Protein AF-A0A950E9Y5-F1 (afdb_monomer)

Radius of gyration: 16.55 Å; Cα contacts (8 Å, |Δi|>4): 86; chains: 1; bounding box: 46×25×50 Å

Secondary structure (DSSP, 8-state):
---SHHHHHHHHHHHHHHHHHHHHHHHHHHHHHTT--TT--GGGHHHHHHHHHTHHHHHHHHHHHHH-SS--HHHHHHHHHHH--STT-TTT-TTS-HHHHHHHHHHHHHHHHHT---

Foldseek 3Di:
DPPPPVVVVVVVLVVLVVLLVVLLVLLVVLLVVLVPPPDDDPLCVVLSVLSPVCSVLSNVVSVLSVPDSHFDPVLSVLSCQCSPPDCPNLSNDPPRDSVVVVVNSVVSVVRSVVPDDD

Sequence (118 aa):
MKTRVGALERWHQHRVERNRRALVQLLRRTADRAHDTARLPHRREALHYRAAAVRTPLLELAAILEHAHDPDRASVAELRDLLSNDRDSPLYNAKIPAAELDKALQRIRAELTSSRPA

pLDDT: mean 71.51, std 10.51, range [35.66, 85.81]

Solvent-accessible surface area (backbone atoms only — not comparable to full-atom values): 6730 Å² total; per-residue (Å²): 142,83,70,68,62,67,54,53,50,52,53,48,52,52,48,51,53,51,53,44,51,54,49,32,51,50,31,49,52,50,37,52,55,26,66,66,70,86,81,61,60,77,87,44,48,69,38,34,55,50,34,41,71,44,23,64,61,35,50,52,49,24,53,53,53,71,71,45,91,72,67,54,67,65,58,54,48,53,52,47,54,46,63,37,90,53,86,78,9,60,63,67,27,82,87,53,57,71,69,59,54,49,51,51,52,51,50,48,48,52,52,58,58,67,59,52,79,132

Nearest PDB structures (foldseek):
  1i4d-assembly1_B  TM=2.841E-01  e=1.393E+00  Homo sapiens
  1i4t-assembly1_B  TM=2.951E-01  e=2.384E+00  Homo sapiens
  2d1l-assembly1_B  TM=3.967E-01  e=7.783E+00  Mus musculus

Structure (mmCIF, N/CA/C/O backbone):
data_AF-A0A950E9Y5-F1
#
_entry.id   AF-A0A950E9Y5-F1
#
loop_
_atom_site.group_PDB
_atom_site.id
_atom_site.type_symbol
_atom_site.label_atom_id
_atom_site.label_alt_id
_atom_site.label_comp_id
_atom_site.label_asym_id
_atom_site.label_entity_id
_atom_site.label_seq_id
_atom_site.pdbx_PDB_ins_code
_atom_site.Cartn_x
_atom_site.Cartn_y
_atom_site.Cartn_z
_atom_site.occupancy
_atom_site.B_iso_or_equiv
_atom_site.auth_seq_id
_atom_site.auth_comp_id
_atom_site.auth_asym_id
_atom_site.auth_atom_id
_atom_site.pdbx_PDB_model_num
ATOM 1 N N . MET A 1 1 ? -30.473 15.186 26.870 1.00 42.66 1 MET A N 1
ATOM 2 C CA . MET A 1 1 ? -29.946 15.464 25.510 1.00 42.66 1 MET A CA 1
ATOM 3 C C . MET A 1 1 ? -28.853 14.446 25.174 1.00 42.66 1 MET A C 1
ATOM 5 O O . MET A 1 1 ? -27.756 14.580 25.690 1.00 42.66 1 MET A O 1
ATOM 9 N N . LYS A 1 2 ? -29.152 13.390 24.395 1.00 49.31 2 LYS A N 1
ATOM 10 C CA . LYS A 1 2 ? -28.257 12.221 24.168 1.00 49.31 2 LYS A CA 1
ATOM 11 C C . LYS A 1 2 ? -28.060 11.852 22.679 1.00 49.31 2 LYS A C 1
ATOM 13 O O . LYS A 1 2 ? -27.571 10.778 22.365 1.00 49.31 2 LYS A O 1
ATOM 18 N N . THR A 1 3 ? -28.441 12.730 21.748 1.00 55.31 3 THR A N 1
ATOM 19 C CA . THR A 1 3 ? -28.608 12.403 20.314 1.00 55.31 3 THR A CA 1
ATOM 20 C C . THR A 1 3 ? -27.507 12.912 19.375 1.00 55.31 3 THR A C 1
ATOM 22 O O . THR A 1 3 ? -27.491 12.528 18.210 1.00 55.31 3 THR A O 1
ATOM 25 N N . ARG A 1 4 ? -26.563 13.743 19.838 1.00 52.78 4 ARG A N 1
ATOM 26 C CA . ARG A 1 4 ? -25.519 14.322 18.962 1.00 52.78 4 ARG A CA 1
ATOM 27 C C . ARG A 1 4 ? -24.288 13.426 18.770 1.00 52.78 4 ARG A C 1
ATOM 29 O O . ARG A 1 4 ? -23.657 13.501 17.722 1.00 52.78 4 ARG A O 1
ATOM 36 N N . VAL A 1 5 ? -23.994 12.543 19.725 1.00 56.34 5 VAL A N 1
ATOM 37 C CA . VAL A 1 5 ? -22.800 11.674 19.686 1.00 56.34 5 VAL A CA 1
ATOM 38 C C . VAL A 1 5 ? -22.944 10.584 18.615 1.00 56.34 5 VAL A C 1
ATOM 40 O O . VAL A 1 5 ? -22.104 10.483 17.728 1.00 56.34 5 VAL A O 1
ATOM 43 N N . GLY A 1 6 ? -24.08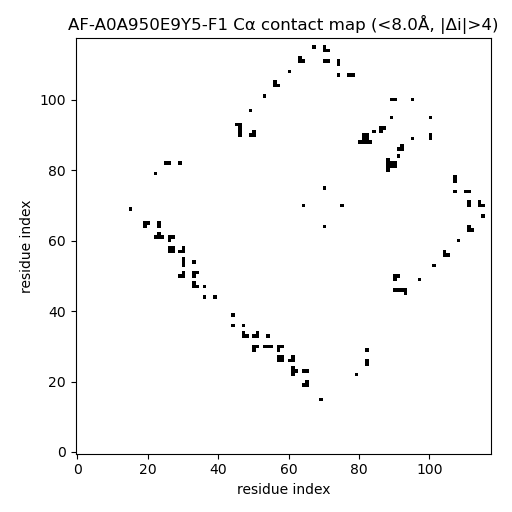1 9.880 18.570 1.00 60.41 6 GLY A N 1
ATOM 44 C CA . GLY A 1 6 ? -24.304 8.803 17.593 1.00 60.41 6 GLY A CA 1
ATOM 45 C C . GLY A 1 6 ? -24.461 9.257 16.133 1.00 60.41 6 GLY A C 1
ATOM 46 O O . GLY A 1 6 ? -24.391 8.438 15.221 1.00 60.41 6 GLY A O 1
ATOM 47 N N . ALA A 1 7 ? -24.696 10.546 15.866 1.00 65.00 7 ALA A N 1
ATOM 48 C CA . ALA A 1 7 ? -24.711 11.072 14.498 1.00 65.00 7 ALA A CA 1
ATOM 49 C C . ALA A 1 7 ? -23.288 11.333 13.978 1.00 65.00 7 ALA A C 1
ATOM 51 O O . ALA A 1 7 ? -22.978 10.969 12.845 1.00 65.00 7 ALA A O 1
ATOM 52 N N . LEU A 1 8 ? -22.417 11.905 14.817 1.00 63.53 8 LEU A N 1
ATOM 53 C CA . LEU A 1 8 ? -21.007 12.135 14.493 1.00 63.53 8 LEU A CA 1
ATOM 54 C C . LEU A 1 8 ? -20.240 10.821 14.359 1.00 63.53 8 LEU A C 1
ATOM 56 O O . LEU A 1 8 ? -19.445 10.681 13.435 1.00 63.53 8 LEU A O 1
ATOM 60 N N . GLU A 1 9 ? -20.537 9.848 15.219 1.00 63.09 9 GLU A N 1
ATOM 61 C CA . GLU A 1 9 ? -19.915 8.526 15.184 1.00 63.09 9 GLU A CA 1
ATOM 62 C C . GLU A 1 9 ? -20.276 7.781 13.895 1.00 63.09 9 GLU A C 1
ATOM 64 O O . GLU A 1 9 ? -19.394 7.339 13.168 1.00 63.09 9 GLU A O 1
ATOM 69 N N . ARG A 1 10 ? -21.559 7.770 13.503 1.00 63.88 10 ARG A N 1
ATOM 70 C CA . ARG A 1 10 ? -21.991 7.195 12.215 1.00 63.88 10 ARG A CA 1
ATOM 71 C C . ARG A 1 10 ? -21.370 7.909 11.015 1.00 63.88 10 ARG A C 1
ATOM 73 O O . ARG A 1 10 ? -20.986 7.258 10.047 1.00 63.88 10 ARG A O 1
ATOM 80 N N . TRP A 1 11 ? -21.257 9.236 11.058 1.00 69.06 11 TRP A N 1
ATOM 81 C CA . TRP A 1 11 ? -20.656 10.005 9.964 1.00 69.06 11 TRP A CA 1
ATOM 82 C C . TRP A 1 11 ? -19.147 9.760 9.842 1.00 69.06 11 TRP A C 1
ATOM 84 O O . TRP A 1 11 ? -18.609 9.671 8.736 1.00 69.06 11 TRP A O 1
ATOM 94 N N . HIS A 1 12 ? -18.468 9.612 10.980 1.00 68.75 12 HIS A N 1
ATOM 95 C CA . HIS A 1 12 ? -17.058 9.254 11.055 1.00 68.75 12 HIS A CA 1
ATOM 96 C C . HIS A 1 12 ? -16.818 7.831 10.534 1.00 68.75 12 HIS A C 1
ATOM 98 O O . HIS A 1 12 ? -16.035 7.677 9.598 1.00 68.75 12 HIS A O 1
ATOM 104 N N . GLN A 1 13 ? -17.589 6.849 11.005 1.00 67.62 13 GLN A N 1
ATOM 105 C CA . GLN A 1 13 ? -17.569 5.459 10.528 1.00 67.62 13 GLN A CA 1
ATOM 106 C C . GLN A 1 13 ? -17.805 5.372 9.010 1.00 67.62 13 GLN A C 1
ATOM 108 O O . GLN A 1 13 ? -17.045 4.732 8.285 1.00 67.62 13 GLN A O 1
ATOM 113 N N . HIS A 1 14 ? -18.788 6.107 8.478 1.00 70.00 14 HIS A N 1
ATOM 114 C CA . HIS A 1 14 ? -19.031 6.154 7.033 1.00 70.00 14 HIS A CA 1
ATOM 115 C C . HIS A 1 14 ? -17.878 6.772 6.231 1.00 70.00 14 HIS A C 1
ATOM 117 O O . HIS A 1 14 ? -17.640 6.357 5.093 1.00 70.00 14 HIS A O 1
ATOM 123 N N . ARG A 1 15 ? -17.172 7.777 6.770 1.00 72.31 15 ARG A N 1
ATOM 124 C CA . ARG A 1 15 ? -15.985 8.343 6.106 1.00 72.31 15 ARG A CA 1
ATOM 125 C C . ARG A 1 15 ? -14.792 7.396 6.160 1.00 72.31 15 ARG A C 1
ATOM 127 O O . ARG A 1 15 ? -14.106 7.276 5.147 1.00 72.31 15 ARG A O 1
ATOM 134 N N . VAL A 1 16 ? -14.567 6.723 7.286 1.00 71.44 16 VAL A N 1
ATOM 135 C CA . VAL A 1 16 ? -13.512 5.707 7.427 1.00 71.44 16 VAL A CA 1
ATOM 136 C C . VAL A 1 16 ? -13.737 4.583 6.420 1.00 71.44 16 VAL A C 1
ATOM 138 O O . VAL A 1 16 ? -12.849 4.301 5.622 1.00 71.44 16 VAL A O 1
ATOM 141 N N . GLU A 1 17 ? -14.957 4.052 6.340 1.00 76.94 17 GLU A N 1
ATOM 142 C CA . GLU A 1 17 ? -15.308 2.981 5.405 1.00 76.94 17 GLU A CA 1
ATOM 143 C C . GLU A 1 17 ? -15.120 3.390 3.934 1.00 76.94 17 GLU A C 1
ATOM 145 O O . GLU A 1 17 ? -14.591 2.625 3.124 1.00 76.94 17 GLU A O 1
ATOM 150 N N . ARG A 1 18 ? -15.509 4.619 3.566 1.00 76.31 18 ARG A N 1
ATOM 151 C CA . ARG A 1 18 ? -15.302 5.135 2.202 1.00 76.31 18 ARG A CA 1
ATOM 152 C C . ARG A 1 18 ? -13.822 5.298 1.860 1.00 76.31 18 ARG A C 1
ATOM 154 O O . ARG A 1 18 ? -13.413 4.885 0.776 1.00 76.31 18 ARG A O 1
ATOM 161 N N . ASN A 1 19 ? -13.030 5.867 2.767 1.00 75.19 19 ASN A N 1
ATOM 162 C CA . ASN A 1 19 ? -11.591 6.045 2.563 1.00 75.19 19 ASN A CA 1
ATOM 163 C C . ASN A 1 19 ? -10.869 4.696 2.465 1.00 75.19 19 ASN A C 1
ATOM 165 O O . ASN A 1 19 ? -10.037 4.507 1.580 1.00 75.19 19 ASN A O 1
ATOM 169 N N . ARG A 1 20 ? -11.249 3.740 3.317 1.00 79.88 20 ARG A N 1
ATOM 170 C CA . ARG A 1 20 ? -10.739 2.368 3.320 1.00 79.88 20 ARG A CA 1
ATOM 171 C C . ARG A 1 20 ? -10.997 1.677 1.984 1.00 79.88 20 ARG A C 1
ATOM 173 O O . ARG A 1 20 ? -10.057 1.208 1.350 1.00 79.88 20 ARG A O 1
ATOM 180 N N . ARG A 1 21 ? -12.240 1.696 1.487 1.00 81.25 21 ARG A N 1
ATOM 181 C CA . ARG A 1 21 ? -12.583 1.121 0.171 1.00 81.25 21 ARG A CA 1
ATOM 182 C C . ARG A 1 21 ? -11.833 1.790 -0.976 1.00 81.25 21 ARG A C 1
ATOM 184 O O . ARG A 1 21 ? -11.372 1.094 -1.877 1.00 81.25 21 ARG A O 1
ATOM 191 N N . ALA A 1 22 ? -11.705 3.117 -0.952 1.00 82.06 22 ALA A N 1
ATOM 192 C CA . ALA A 1 22 ? -10.967 3.848 -1.978 1.00 82.06 22 ALA A CA 1
ATOM 193 C C . ALA A 1 22 ? -9.487 3.432 -2.015 1.00 82.06 22 ALA A C 1
ATOM 195 O O . ALA A 1 22 ? -8.942 3.226 -3.097 1.00 82.06 22 ALA A O 1
ATOM 196 N N . LEU A 1 23 ? -8.860 3.237 -0.851 1.00 80.69 23 LEU A N 1
ATOM 197 C CA . LEU A 1 23 ? -7.475 2.772 -0.754 1.00 80.69 23 LEU A CA 1
ATOM 198 C C . LEU A 1 23 ? -7.301 1.315 -1.167 1.00 80.69 23 LEU A C 1
ATOM 200 O O . LEU A 1 23 ? -6.386 1.020 -1.927 1.00 80.69 23 LEU A O 1
ATOM 204 N N . VAL A 1 24 ? -8.199 0.418 -0.752 1.00 84.75 24 VAL A N 1
ATOM 205 C CA . VAL A 1 24 ? -8.195 -0.982 -1.212 1.00 84.75 24 VAL A CA 1
ATOM 206 C C . VAL A 1 24 ? -8.299 -1.043 -2.738 1.00 84.75 24 VAL A C 1
ATOM 208 O O . VAL A 1 24 ? -7.545 -1.766 -3.389 1.00 84.75 24 VAL A O 1
ATOM 211 N N . GLN A 1 25 ? -9.189 -0.246 -3.337 1.00 84.50 25 GLN A N 1
ATOM 212 C CA . GLN A 1 25 ? -9.300 -0.159 -4.793 1.00 84.50 25 GLN A CA 1
ATOM 213 C C . GLN A 1 25 ? -8.051 0.442 -5.442 1.00 84.50 25 GLN A C 1
ATOM 215 O O . GLN A 1 25 ? -7.649 -0.023 -6.506 1.00 84.50 25 GLN A O 1
ATOM 220 N N . LEU A 1 26 ? -7.433 1.454 -4.828 1.00 82.44 26 LEU A N 1
ATOM 221 C CA . LEU A 1 26 ? -6.201 2.056 -5.334 1.00 82.44 26 LEU A CA 1
ATOM 222 C C . LEU A 1 26 ? -5.043 1.052 -5.310 1.00 82.44 26 LEU A C 1
ATOM 224 O O . LEU A 1 26 ? -4.365 0.906 -6.320 1.00 82.44 26 LEU A O 1
ATOM 228 N N . LEU A 1 27 ? -4.871 0.310 -4.214 1.00 83.06 27 LEU A N 1
ATOM 229 C CA . LEU A 1 27 ? -3.876 -0.757 -4.079 1.00 83.06 27 LEU A CA 1
ATOM 230 C C . LEU A 1 27 ? -4.051 -1.833 -5.149 1.00 83.06 27 LEU A C 1
ATOM 232 O O . LEU A 1 27 ? -3.095 -2.155 -5.852 1.00 83.06 27 LEU A O 1
ATOM 236 N N . ARG A 1 28 ? -5.280 -2.342 -5.313 1.00 83.88 28 ARG A N 1
ATOM 237 C CA . ARG A 1 28 ? -5.611 -3.340 -6.341 1.00 83.88 28 ARG A CA 1
ATOM 238 C C . ARG A 1 28 ? -5.316 -2.804 -7.744 1.00 83.88 28 ARG A C 1
ATOM 240 O O . ARG A 1 28 ? -4.601 -3.448 -8.498 1.00 83.88 28 ARG A O 1
ATOM 247 N N . ARG A 1 29 ? -5.743 -1.575 -8.060 1.00 81.31 29 ARG A N 1
ATOM 248 C CA . ARG A 1 29 ? -5.453 -0.932 -9.357 1.00 81.31 29 ARG A CA 1
ATOM 249 C C . ARG A 1 29 ? -3.959 -0.734 -9.606 1.00 81.31 29 ARG A C 1
ATOM 251 O O . ARG A 1 29 ? -3.519 -0.888 -10.742 1.00 81.31 29 ARG A O 1
ATOM 258 N N . THR A 1 30 ? -3.184 -0.368 -8.588 1.00 77.25 30 THR A N 1
ATOM 259 C CA . THR A 1 30 ? -1.726 -0.217 -8.706 1.00 77.25 30 THR A CA 1
ATOM 260 C C . THR A 1 30 ? -1.059 -1.574 -8.927 1.00 77.25 30 THR A C 1
ATOM 262 O O . THR A 1 30 ? -0.207 -1.690 -9.805 1.00 77.25 30 THR A O 1
ATOM 265 N N . ALA A 1 31 ? -1.497 -2.611 -8.210 1.00 80.00 31 ALA A N 1
ATOM 266 C CA . ALA A 1 31 ? -1.040 -3.986 -8.396 1.00 80.00 31 ALA A CA 1
ATOM 267 C C . ALA A 1 31 ? -1.402 -4.560 -9.782 1.00 80.00 31 ALA A C 1
ATOM 269 O O . ALA A 1 31 ? -0.609 -5.304 -10.356 1.00 80.00 31 ALA A O 1
ATOM 270 N N . ASP A 1 32 ? -2.562 -4.202 -10.337 1.00 78.88 32 ASP A N 1
ATOM 271 C CA . ASP A 1 32 ? -2.985 -4.624 -11.678 1.00 78.88 32 ASP A CA 1
ATOM 272 C C . ASP A 1 32 ? -2.214 -3.878 -12.778 1.00 78.88 32 ASP A C 1
ATOM 274 O O . ASP A 1 32 ? -1.716 -4.490 -13.722 1.00 78.88 32 ASP A O 1
ATOM 278 N N . ARG A 1 33 ? -2.018 -2.559 -12.634 1.00 73.06 33 ARG A N 1
ATOM 279 C CA . ARG A 1 33 ? -1.182 -1.764 -13.558 1.00 73.06 33 ARG A CA 1
ATOM 280 C C . ARG A 1 33 ? 0.280 -2.197 -13.565 1.00 73.06 33 ARG A C 1
ATOM 282 O O . ARG A 1 33 ? 0.954 -2.038 -14.577 1.00 73.06 33 ARG A O 1
ATOM 289 N N . ALA A 1 34 ? 0.761 -2.763 -12.463 1.00 70.12 34 ALA A N 1
ATOM 290 C CA . ALA A 1 34 ? 2.079 -3.375 -12.378 1.00 70.12 34 ALA A CA 1
ATOM 291 C C . ALA A 1 34 ? 2.231 -4.651 -13.226 1.00 70.12 34 ALA A C 1
ATOM 293 O O . ALA A 1 34 ? 3.324 -5.197 -13.272 1.00 70.12 34 ALA A O 1
ATOM 294 N N . HIS A 1 35 ? 1.165 -5.139 -13.869 1.00 66.56 35 HIS A N 1
ATOM 295 C CA . HIS A 1 35 ? 1.200 -6.276 -14.794 1.00 66.56 35 HIS A CA 1
ATOM 296 C C . HIS A 1 35 ? 0.932 -5.867 -16.253 1.00 66.56 35 HIS A C 1
ATOM 298 O O . HIS A 1 35 ? 1.291 -6.588 -17.185 1.00 66.56 35 HIS A O 1
ATOM 304 N N . ASP A 1 36 ? 0.329 -4.692 -16.466 1.00 67.44 36 ASP A N 1
ATOM 305 C CA . ASP A 1 36 ? 0.090 -4.129 -17.794 1.00 67.44 36 ASP A CA 1
ATOM 306 C C . ASP A 1 36 ? 1.410 -3.625 -18.416 1.00 67.44 36 ASP A C 1
ATOM 308 O O . ASP A 1 36 ? 1.833 -2.479 -18.262 1.00 67.44 36 ASP A O 1
ATOM 312 N N . THR A 1 37 ? 2.117 -4.547 -19.070 1.00 60.75 37 THR A N 1
ATOM 313 C CA . THR A 1 37 ? 3.364 -4.323 -19.828 1.00 60.75 37 THR A CA 1
ATOM 314 C C . THR A 1 37 ? 3.105 -3.793 -21.239 1.00 60.75 37 THR A C 1
ATOM 316 O O . THR A 1 37 ? 4.041 -3.482 -21.981 1.00 60.75 37 THR A O 1
ATOM 319 N N . ALA A 1 38 ? 1.839 -3.691 -21.645 1.00 54.66 38 ALA A N 1
ATOM 320 C CA . ALA A 1 38 ? 1.458 -3.422 -23.017 1.00 54.66 38 ALA A CA 1
ATOM 321 C C . ALA A 1 38 ? 1.762 -1.958 -23.393 1.00 54.66 38 ALA A C 1
ATOM 323 O O . ALA A 1 38 ? 0.931 -1.067 -23.263 1.00 54.66 38 ALA A O 1
ATOM 324 N N . ARG A 1 39 ? 2.962 -1.728 -23.947 1.00 55.19 39 ARG A N 1
ATOM 325 C CA . ARG A 1 39 ? 3.416 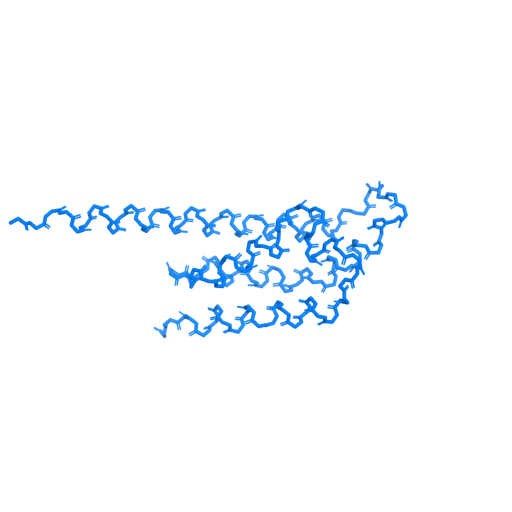-0.482 -24.612 1.00 55.19 39 ARG A CA 1
ATOM 326 C C . ARG A 1 39 ? 3.841 0.665 -23.697 1.00 55.19 39 ARG A C 1
ATOM 328 O O . ARG A 1 39 ? 3.565 1.834 -23.981 1.00 55.19 39 ARG A O 1
ATOM 335 N N . LEU A 1 40 ? 4.583 0.372 -22.637 1.00 57.62 40 LEU A N 1
ATOM 336 C CA . LEU A 1 40 ? 5.267 1.434 -21.908 1.00 57.62 40 LEU A CA 1
ATOM 337 C C . LEU A 1 40 ? 6.547 1.863 -22.657 1.00 57.62 40 LEU A C 1
ATOM 339 O O . LEU A 1 40 ? 7.330 1.009 -23.062 1.00 57.62 40 LEU A O 1
ATOM 343 N N . PRO A 1 41 ? 6.791 3.174 -22.862 1.00 57.72 41 PRO A N 1
ATOM 344 C CA . PRO A 1 41 ? 8.064 3.644 -23.403 1.00 57.72 41 PRO A CA 1
ATOM 345 C C . PRO A 1 41 ? 9.206 3.212 -22.473 1.00 57.72 41 PRO A C 1
ATOM 347 O O . PRO A 1 41 ? 9.037 3.277 -21.260 1.00 57.72 41 PRO A O 1
ATOM 350 N N . HIS A 1 42 ? 10.367 2.846 -23.028 1.00 58.66 42 HIS A N 1
ATOM 351 C CA . HIS A 1 42 ? 11.521 2.212 -22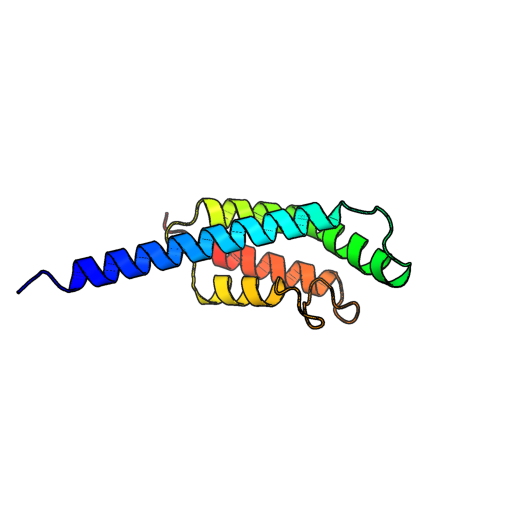.352 1.00 58.66 42 HIS A CA 1
ATOM 352 C C . HIS A 1 42 ? 11.870 2.779 -20.955 1.00 58.66 42 HIS A C 1
ATOM 354 O O . HIS A 1 42 ? 12.214 2.056 -20.024 1.00 58.66 42 HIS A O 1
ATOM 360 N N . ARG A 1 43 ? 11.689 4.093 -20.745 1.00 59.59 43 ARG A N 1
ATOM 361 C CA . ARG A 1 43 ? 11.904 4.765 -19.444 1.00 59.59 43 ARG A CA 1
ATOM 362 C C . ARG A 1 43 ? 10.935 4.344 -18.327 1.00 59.59 43 ARG A C 1
ATOM 364 O O . ARG A 1 43 ? 11.204 4.617 -17.162 1.00 59.59 43 ARG A O 1
ATOM 371 N N . ARG A 1 44 ? 9.802 3.731 -18.664 1.00 61.31 44 ARG A N 1
ATOM 372 C CA . ARG A 1 44 ? 8.771 3.264 -17.728 1.00 61.31 44 ARG A CA 1
ATOM 373 C C . ARG A 1 44 ? 8.845 1.758 -17.460 1.00 61.31 44 ARG A C 1
ATOM 375 O O . ARG A 1 44 ? 8.204 1.313 -16.517 1.00 61.31 44 ARG A O 1
ATOM 382 N N . GLU A 1 45 ? 9.659 0.997 -18.196 1.00 63.28 45 GLU A N 1
ATOM 383 C CA . GLU A 1 45 ? 9.859 -0.438 -17.932 1.00 63.28 45 GLU A CA 1
ATOM 384 C C . GLU A 1 45 ? 10.502 -0.673 -16.561 1.00 63.28 45 GLU A C 1
ATOM 386 O O . GLU A 1 45 ? 9.996 -1.463 -15.770 1.00 63.28 45 GLU A O 1
ATOM 391 N N . ALA A 1 46 ? 11.543 0.089 -16.210 1.00 64.06 46 ALA A N 1
ATOM 392 C CA . ALA A 1 46 ? 12.164 0.006 -14.885 1.00 64.06 46 ALA A CA 1
ATOM 393 C C . ALA A 1 46 ? 11.180 0.331 -13.742 1.00 64.06 46 ALA A C 1
ATOM 395 O O . ALA A 1 46 ? 11.266 -0.253 -12.666 1.00 64.06 46 ALA A O 1
ATOM 396 N N . LEU A 1 47 ? 10.225 1.238 -13.971 1.00 65.75 47 LEU A N 1
ATOM 397 C CA . LEU A 1 47 ? 9.176 1.561 -12.996 1.00 65.75 47 LEU A CA 1
ATOM 398 C C . LEU A 1 47 ? 8.154 0.426 -12.875 1.00 65.75 47 LEU A C 1
ATOM 400 O O . LEU A 1 47 ? 7.687 0.126 -11.780 1.00 65.75 47 LEU A O 1
ATOM 404 N N . HIS A 1 48 ? 7.855 -0.241 -13.987 1.00 68.44 48 HIS A N 1
ATOM 405 C CA . HIS A 1 48 ? 6.952 -1.379 -14.025 1.00 68.44 48 HIS A CA 1
ATOM 406 C C . HIS A 1 48 ? 7.508 -2.588 -13.265 1.00 68.44 48 HIS A C 1
ATOM 408 O O . HIS A 1 48 ? 6.823 -3.125 -12.402 1.00 68.44 48 HIS A O 1
ATOM 414 N N . TYR A 1 49 ? 8.775 -2.957 -13.487 1.00 71.06 49 TYR A N 1
ATOM 415 C CA . TYR A 1 49 ? 9.424 -4.041 -12.734 1.00 71.06 49 TYR A CA 1
ATOM 416 C C . TYR A 1 49 ? 9.426 -3.789 -11.225 1.00 71.06 49 TYR A C 1
ATOM 418 O O . TYR A 1 49 ? 9.282 -4.717 -10.433 1.00 71.06 49 TYR A O 1
ATOM 426 N N . ARG A 1 50 ? 9.543 -2.525 -10.814 1.00 73.19 50 ARG A N 1
ATOM 427 C CA . ARG A 1 50 ? 9.498 -2.142 -9.401 1.00 73.19 50 ARG A CA 1
ATOM 428 C C . ARG A 1 50 ? 8.098 -2.270 -8.820 1.00 73.19 50 ARG A C 1
ATOM 430 O O . ARG A 1 50 ? 7.953 -2.847 -7.749 1.00 73.19 50 ARG A O 1
ATOM 437 N N . ALA A 1 51 ? 7.082 -1.795 -9.536 1.00 71.19 51 ALA A N 1
ATOM 438 C CA . ALA A 1 51 ? 5.688 -1.992 -9.151 1.00 71.19 51 ALA A CA 1
ATOM 439 C C . ALA A 1 51 ? 5.326 -3.491 -9.095 1.00 71.19 51 ALA A C 1
ATOM 441 O O . ALA A 1 51 ? 4.611 -3.919 -8.191 1.00 71.19 51 ALA A O 1
ATOM 442 N N . ALA A 1 52 ? 5.866 -4.299 -10.015 1.00 75.62 52 ALA A N 1
ATOM 443 C CA . ALA A 1 52 ? 5.680 -5.747 -10.046 1.00 75.62 52 ALA A CA 1
ATOM 444 C C . ALA A 1 52 ? 6.350 -6.435 -8.847 1.00 75.62 52 ALA A C 1
ATOM 446 O O . ALA A 1 52 ? 5.742 -7.308 -8.229 1.00 75.62 52 ALA A O 1
ATOM 447 N N . ALA A 1 53 ? 7.558 -6.002 -8.465 1.00 79.00 53 ALA A N 1
ATOM 448 C CA . ALA A 1 53 ? 8.272 -6.523 -7.299 1.00 79.00 53 ALA A CA 1
ATOM 449 C C . ALA A 1 53 ? 7.506 -6.292 -5.985 1.00 79.00 53 ALA A C 1
ATOM 451 O O . ALA A 1 53 ? 7.523 -7.148 -5.106 1.00 79.00 53 ALA A O 1
ATOM 452 N N . VAL A 1 54 ? 6.776 -5.176 -5.871 1.00 77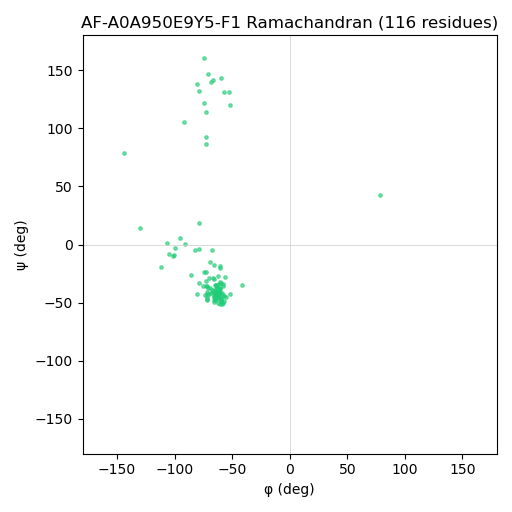.88 54 VAL A N 1
ATOM 453 C CA . VAL A 1 54 ? 5.960 -4.863 -4.685 1.00 77.88 54 VAL A CA 1
ATOM 454 C C . VAL A 1 54 ? 4.493 -5.277 -4.817 1.00 77.88 54 VAL A C 1
ATOM 456 O O . VAL A 1 54 ? 3.695 -5.012 -3.920 1.00 77.88 54 VAL A O 1
ATOM 459 N N . ARG A 1 55 ? 4.110 -5.967 -5.898 1.00 83.12 55 ARG A N 1
ATOM 460 C CA . ARG A 1 55 ? 2.718 -6.368 -6.156 1.00 83.12 55 ARG A CA 1
ATOM 461 C C . ARG A 1 55 ? 2.133 -7.200 -5.018 1.00 83.12 55 ARG A C 1
ATOM 463 O O . ARG A 1 55 ? 1.021 -6.927 -4.572 1.00 83.12 55 ARG A O 1
ATOM 470 N N . THR A 1 56 ? 2.865 -8.217 -4.567 1.00 82.38 56 THR A N 1
ATOM 471 C CA . THR A 1 56 ? 2.421 -9.088 -3.470 1.00 82.38 56 THR A CA 1
ATOM 472 C C . THR A 1 56 ? 2.211 -8.284 -2.179 1.00 82.38 56 THR A C 1
ATOM 474 O O . THR A 1 56 ? 1.088 -8.315 -1.675 1.00 82.38 56 THR A O 1
ATOM 477 N N . PRO A 1 57 ? 3.181 -7.469 -1.713 1.00 83.12 57 PRO A N 1
ATOM 478 C CA . PRO A 1 57 ? 2.966 -6.543 -0.599 1.00 83.12 57 PRO A CA 1
ATOM 479 C C . PRO A 1 57 ? 1.741 -5.626 -0.749 1.00 83.12 57 PRO A C 1
ATOM 481 O O . PRO A 1 57 ? 0.990 -5.444 0.207 1.00 83.12 57 PRO A O 1
ATOM 484 N N . LEU A 1 58 ? 1.493 -5.068 -1.941 1.00 83.75 58 LEU A N 1
ATOM 485 C CA . LEU A 1 58 ? 0.330 -4.203 -2.190 1.00 83.75 58 LEU A CA 1
ATOM 486 C C . LEU A 1 58 ? -1.000 -4.952 -2.019 1.00 83.75 58 LEU A C 1
ATOM 488 O O . LEU A 1 58 ? -1.948 -4.408 -1.450 1.00 83.75 58 LEU A O 1
ATOM 492 N N . LEU A 1 59 ? -1.081 -6.195 -2.500 1.00 85.62 59 LEU A N 1
ATOM 493 C CA . LEU A 1 59 ? -2.276 -7.028 -2.356 1.00 85.62 59 LEU A CA 1
ATOM 494 C C . LEU A 1 59 ? -2.482 -7.498 -0.913 1.00 85.62 59 LEU A C 1
ATOM 496 O O . LEU A 1 59 ? -3.619 -7.523 -0.443 1.00 85.62 59 LEU A O 1
ATOM 500 N N . GLU A 1 60 ? -1.406 -7.815 -0.192 1.00 85.38 60 GLU A N 1
ATOM 501 C CA . GLU A 1 60 ? -1.476 -8.140 1.236 1.00 85.38 60 GLU A CA 1
ATOM 502 C C . GLU A 1 60 ? -1.976 -6.945 2.057 1.00 85.38 60 GLU A C 1
ATOM 504 O O . GLU A 1 60 ? -2.883 -7.096 2.873 1.00 85.38 60 GLU A O 1
ATOM 509 N N . LEU A 1 61 ? -1.456 -5.739 1.800 1.00 83.38 61 LEU A N 1
ATOM 510 C CA . LEU A 1 61 ? -1.942 -4.507 2.428 1.00 83.38 61 LEU A CA 1
ATOM 511 C C . LEU A 1 61 ? -3.412 -4.240 2.097 1.00 83.38 61 LEU A C 1
ATOM 513 O O . LEU A 1 61 ? -4.170 -3.816 2.970 1.00 83.38 61 LEU A O 1
ATOM 517 N N . ALA A 1 62 ? -3.835 -4.526 0.862 1.00 85.81 62 ALA A N 1
ATOM 518 C CA . ALA A 1 62 ? -5.231 -4.400 0.466 1.00 85.81 62 ALA A CA 1
ATOM 519 C C . ALA A 1 62 ? -6.122 -5.358 1.262 1.00 85.81 62 ALA A C 1
ATOM 521 O O . ALA A 1 62 ? -7.177 -4.940 1.723 1.00 85.81 62 ALA A O 1
ATOM 522 N N . ALA A 1 63 ? -5.693 -6.606 1.466 1.00 84.81 63 ALA A N 1
ATOM 523 C CA . ALA A 1 63 ? -6.425 -7.577 2.275 1.00 84.81 63 ALA A CA 1
ATOM 524 C C . ALA A 1 63 ? -6.481 -7.164 3.756 1.00 84.81 63 ALA A C 1
ATOM 526 O O . ALA A 1 63 ? -7.550 -7.195 4.362 1.00 84.81 63 ALA A O 1
ATOM 527 N N . ILE A 1 64 ? -5.364 -6.704 4.331 1.00 84.31 64 ILE A N 1
ATOM 528 C CA . ILE A 1 64 ? -5.312 -6.223 5.722 1.00 84.31 64 ILE A CA 1
ATOM 529 C C . ILE A 1 64 ? -6.271 -5.040 5.913 1.00 84.31 64 ILE A C 1
ATOM 531 O O . ILE A 1 64 ? -7.096 -5.055 6.825 1.00 84.31 64 ILE A O 1
ATOM 535 N N . LEU A 1 65 ? -6.227 -4.048 5.019 1.00 82.44 65 LEU A N 1
ATOM 536 C CA . LEU A 1 65 ? -7.151 -2.911 5.043 1.00 82.44 65 LEU A CA 1
ATOM 537 C C . LEU A 1 65 ? -8.595 -3.309 4.737 1.00 82.44 65 LEU A C 1
ATOM 539 O O . LEU A 1 65 ? -9.523 -2.653 5.211 1.00 82.44 65 LEU A O 1
ATOM 543 N N . GLU A 1 66 ? -8.818 -4.365 3.955 1.00 83.19 66 GLU A N 1
ATOM 544 C CA . GLU A 1 66 ? -10.163 -4.864 3.676 1.00 83.19 66 GLU A CA 1
ATOM 545 C C . GLU A 1 66 ? -10.838 -5.432 4.940 1.00 83.19 66 GLU A C 1
ATOM 547 O O . GLU A 1 66 ? -12.055 -5.308 5.091 1.00 83.19 66 GLU A O 1
ATOM 552 N N . HIS A 1 67 ? -10.047 -5.964 5.873 1.00 81.69 67 HIS A N 1
ATOM 553 C CA . HIS A 1 67 ? -10.522 -6.547 7.128 1.00 81.69 67 HIS A CA 1
ATOM 554 C C . HIS A 1 67 ? -10.356 -5.641 8.362 1.00 81.69 67 HIS A C 1
ATOM 556 O O . HIS A 1 67 ? -10.913 -5.949 9.415 1.00 81.69 67 HIS A O 1
ATOM 562 N N . ALA A 1 68 ? -9.634 -4.521 8.259 1.00 79.50 68 ALA A N 1
ATOM 563 C CA . ALA A 1 68 ? -9.468 -3.570 9.358 1.00 79.50 68 ALA A CA 1
ATOM 564 C C . ALA A 1 68 ? -10.743 -2.731 9.582 1.00 79.50 68 ALA A C 1
ATOM 566 O O . ALA A 1 68 ? -11.192 -2.020 8.682 1.00 79.50 68 ALA A O 1
ATOM 567 N N . HIS A 1 69 ? -11.310 -2.792 10.792 1.00 69.50 69 HIS A N 1
ATOM 568 C CA . HIS A 1 69 ? -12.529 -2.056 11.156 1.00 69.50 69 HIS A CA 1
ATOM 569 C C . HIS A 1 69 ? -12.262 -0.568 11.460 1.00 69.50 69 HIS A C 1
ATOM 571 O O . HIS A 1 69 ? -13.096 0.279 11.152 1.00 69.50 69 HIS A O 1
ATOM 577 N N . ASP A 1 70 ? -11.098 -0.236 12.027 1.00 71.00 70 ASP A N 1
ATOM 578 C CA . ASP A 1 70 ? -10.655 1.145 12.273 1.00 71.00 70 ASP A CA 1
ATOM 579 C C . ASP A 1 70 ? -9.132 1.242 12.055 1.00 71.00 70 ASP A C 1
ATOM 581 O O . ASP A 1 70 ? -8.360 1.144 13.004 1.00 71.00 70 ASP A O 1
ATOM 585 N N . PRO A 1 71 ? -8.661 1.311 10.795 1.00 70.62 71 PRO A N 1
ATOM 586 C CA . PRO A 1 71 ? -7.233 1.418 10.524 1.00 70.62 71 PRO A CA 1
ATOM 587 C C . PRO A 1 71 ? -6.695 2.783 10.970 1.00 70.62 71 PRO A C 1
ATOM 589 O O . PRO A 1 71 ? -7.334 3.815 10.734 1.00 70.62 71 PRO A O 1
ATOM 592 N N . ASP A 1 72 ? -5.495 2.786 11.560 1.00 74.19 72 ASP A N 1
ATOM 593 C CA . ASP A 1 72 ? -4.829 4.010 12.002 1.00 74.19 72 ASP A CA 1
ATOM 594 C C . ASP A 1 72 ? -4.740 5.048 10.871 1.00 74.19 72 ASP A C 1
ATOM 596 O O . ASP A 1 72 ? -4.343 4.762 9.736 1.00 74.19 72 ASP A O 1
ATOM 600 N N . ARG A 1 73 ? -5.128 6.289 11.184 1.00 72.12 73 ARG A N 1
ATOM 601 C CA . ARG A 1 73 ? -5.232 7.351 10.177 1.00 72.12 73 ARG A CA 1
ATOM 602 C C . ARG A 1 73 ? -3.873 7.809 9.660 1.00 72.12 73 ARG A C 1
ATOM 604 O O . ARG A 1 73 ? -3.824 8.277 8.522 1.00 72.12 73 ARG A O 1
ATOM 611 N N . ALA A 1 74 ? -2.816 7.721 10.466 1.00 73.19 74 ALA A N 1
ATOM 612 C CA . ALA A 1 74 ? -1.474 8.097 10.043 1.00 73.19 74 ALA A CA 1
ATOM 613 C C . ALA A 1 74 ? -0.930 7.060 9.054 1.00 73.19 74 ALA A C 1
ATOM 615 O O . ALA A 1 74 ? -0.538 7.446 7.954 1.00 73.19 74 ALA A O 1
ATOM 616 N N . SER A 1 75 ? -1.052 5.763 9.355 1.00 74.44 75 SER A N 1
ATOM 617 C CA . SER A 1 75 ? -0.654 4.693 8.425 1.00 74.44 75 SER A CA 1
ATOM 618 C C . SER A 1 75 ? -1.468 4.729 7.120 1.00 74.44 75 SER A C 1
ATOM 620 O O . SER A 1 75 ? -0.934 4.537 6.029 1.00 74.44 75 SER A O 1
ATOM 622 N N . VAL A 1 76 ? -2.765 5.046 7.201 1.00 75.00 76 VAL A N 1
ATOM 623 C CA . VAL A 1 76 ? -3.649 5.253 6.036 1.00 75.00 76 VAL A CA 1
ATOM 624 C C . VAL A 1 76 ? -3.222 6.459 5.187 1.00 75.00 76 VAL A C 1
ATOM 626 O O . VAL A 1 76 ? -3.294 6.401 3.957 1.00 75.00 76 VAL A O 1
ATOM 629 N N . ALA A 1 77 ? -2.794 7.558 5.813 1.00 77.31 77 ALA A N 1
ATOM 630 C CA . ALA A 1 77 ? -2.322 8.749 5.111 1.00 77.31 77 ALA A CA 1
ATOM 631 C C . ALA A 1 77 ? -0.958 8.519 4.447 1.00 77.31 77 ALA A C 1
ATOM 633 O O . ALA A 1 77 ? -0.792 8.898 3.289 1.00 77.31 77 ALA A O 1
ATOM 634 N N . GLU A 1 78 ? -0.033 7.852 5.140 1.00 78.19 78 GLU A N 1
ATOM 635 C CA . GLU A 1 78 ? 1.283 7.471 4.615 1.00 78.19 78 GLU A CA 1
ATOM 636 C C . GLU A 1 78 ? 1.140 6.535 3.410 1.00 78.19 78 GLU A C 1
ATOM 638 O O . GLU A 1 78 ? 1.739 6.761 2.360 1.00 78.19 78 GLU A O 1
ATOM 643 N N . LEU A 1 79 ? 0.240 5.549 3.496 1.00 79.25 79 LEU A N 1
ATOM 644 C CA . LEU A 1 79 ? -0.060 4.673 2.368 1.00 79.25 79 LEU A CA 1
ATOM 645 C C . LEU A 1 79 ? -0.669 5.431 1.183 1.00 79.25 79 LEU A C 1
ATOM 647 O O . LEU A 1 79 ? -0.372 5.128 0.029 1.00 79.25 79 LEU A O 1
ATOM 651 N N . ARG A 1 80 ? -1.526 6.423 1.444 1.00 76.88 80 ARG A N 1
ATOM 652 C CA . ARG A 1 80 ? -2.091 7.259 0.380 1.00 76.88 80 ARG A CA 1
ATOM 653 C C . ARG A 1 80 ? -1.010 8.079 -0.317 1.00 76.88 80 ARG A C 1
ATOM 655 O O . ARG A 1 80 ? -1.056 8.176 -1.536 1.00 76.88 80 ARG A O 1
ATOM 662 N N . ASP A 1 81 ? -0.077 8.650 0.435 1.00 76.06 81 ASP A N 1
ATOM 663 C CA . ASP A 1 81 ? 1.039 9.432 -0.104 1.00 76.06 81 ASP A CA 1
ATOM 664 C C . ASP A 1 81 ? 1.964 8.559 -0.965 1.00 76.06 81 ASP A C 1
ATOM 666 O O . ASP A 1 81 ? 2.250 8.888 -2.117 1.00 76.06 81 ASP A O 1
ATOM 670 N N . LEU A 1 82 ? 2.288 7.358 -0.471 1.00 76.00 82 LEU A N 1
ATOM 671 C CA . LEU A 1 82 ? 3.079 6.360 -1.193 1.00 76.00 82 LEU A CA 1
ATOM 672 C C . LEU A 1 82 ? 2.443 5.956 -2.538 1.00 76.00 82 LEU A C 1
ATOM 674 O O . LEU A 1 82 ? 3.147 5.689 -3.512 1.00 76.00 82 LEU A O 1
ATOM 678 N N . LEU A 1 83 ? 1.107 5.896 -2.585 1.00 71.69 83 LEU A N 1
ATOM 679 C CA . LEU A 1 83 ? 0.319 5.454 -3.741 1.00 71.69 83 LEU A CA 1
ATOM 680 C C . LEU A 1 83 ? -0.258 6.593 -4.588 1.00 71.69 83 LEU A C 1
ATOM 682 O O . LEU A 1 83 ? -0.915 6.314 -5.599 1.00 71.69 83 LEU A O 1
ATOM 686 N N . SER A 1 84 ? -0.065 7.856 -4.200 1.00 70.25 84 SER A N 1
ATOM 687 C CA . SER A 1 84 ? -0.512 8.995 -5.003 1.00 70.25 84 SER A CA 1
ATOM 688 C C . SER A 1 84 ? 0.131 8.894 -6.380 1.00 70.25 84 SER A C 1
ATOM 690 O O . SER A 1 84 ? 1.325 8.653 -6.482 1.00 70.25 84 SER A O 1
ATOM 692 N N . ASN A 1 85 ? -0.648 9.037 -7.455 1.00 57.06 85 ASN A N 1
ATOM 693 C CA . ASN A 1 85 ? -0.166 8.889 -8.840 1.00 57.06 85 ASN A CA 1
ATOM 694 C C . ASN A 1 85 ? 0.592 10.135 -9.350 1.00 57.06 85 ASN A C 1
ATOM 696 O O . ASN A 1 85 ? 0.721 10.335 -10.560 1.00 57.06 85 ASN A O 1
ATOM 700 N N . ASP A 1 86 ? 1.059 10.991 -8.446 1.00 56.91 86 ASP A N 1
ATOM 701 C CA . ASP A 1 86 ? 1.833 12.180 -8.777 1.00 56.91 86 ASP A CA 1
ATOM 702 C C . ASP A 1 86 ? 3.269 11.808 -9.174 1.00 56.91 86 ASP A C 1
ATOM 704 O O . ASP A 1 86 ? 3.760 10.716 -8.884 1.00 56.91 86 ASP A O 1
ATOM 708 N N . ARG A 1 87 ? 3.974 12.709 -9.870 1.00 55.34 87 ARG A N 1
ATOM 709 C CA . ARG A 1 87 ? 5.364 12.468 -10.317 1.00 55.34 87 ARG A CA 1
ATOM 710 C C . ARG A 1 87 ? 6.342 12.213 -9.164 1.00 55.34 87 ARG A C 1
ATOM 712 O O . ARG A 1 87 ? 7.409 11.654 -9.404 1.00 55.34 87 ARG A O 1
ATOM 719 N N . ASP A 1 88 ? 5.961 12.595 -7.951 1.00 57.81 88 ASP A N 1
ATOM 720 C CA . ASP A 1 88 ? 6.712 12.382 -6.716 1.00 57.81 88 ASP A CA 1
ATOM 721 C C . ASP A 1 88 ? 6.354 11.076 -5.999 1.00 57.81 88 ASP A C 1
ATOM 723 O O . ASP A 1 88 ? 6.965 10.758 -4.983 1.00 57.81 88 ASP A O 1
ATOM 727 N N . SER A 1 89 ? 5.428 10.282 -6.553 1.00 63.38 89 SER A N 1
ATOM 728 C CA . SER A 1 89 ? 5.068 8.971 -6.021 1.00 63.38 89 SER A CA 1
ATOM 729 C C . SER A 1 89 ? 6.309 8.111 -5.811 1.00 63.38 89 SER A C 1
ATOM 731 O O . SER A 1 89 ? 6.997 7.790 -6.790 1.00 63.38 89 SER A O 1
ATOM 733 N N . PRO A 1 90 ? 6.585 7.660 -4.582 1.00 66.69 90 PRO A N 1
ATOM 734 C CA . PRO A 1 90 ? 7.724 6.797 -4.305 1.00 66.69 90 PRO A CA 1
ATOM 735 C C . PRO A 1 90 ? 7.739 5.513 -5.141 1.00 66.69 90 PRO A C 1
ATOM 737 O O . PRO A 1 90 ? 8.802 4.982 -5.467 1.00 66.69 90 PRO A O 1
ATOM 740 N N . LEU A 1 91 ? 6.554 5.050 -5.546 1.00 67.44 91 LEU A N 1
ATOM 741 C CA . LEU A 1 91 ? 6.363 3.867 -6.376 1.00 67.44 91 LEU A CA 1
ATOM 742 C C . LEU A 1 91 ? 6.778 4.088 -7.842 1.00 67.44 91 LEU A C 1
ATOM 744 O O . LEU A 1 91 ? 7.280 3.168 -8.487 1.00 67.44 91 LEU A O 1
ATOM 748 N N . TYR A 1 92 ? 6.631 5.314 -8.354 1.00 66.00 92 TYR A N 1
ATOM 749 C CA . TYR A 1 92 ? 7.002 5.694 -9.725 1.00 66.00 92 TYR A CA 1
ATOM 750 C C . TYR A 1 92 ? 8.274 6.556 -9.799 1.00 66.00 92 TYR A C 1
ATOM 752 O O . TYR A 1 92 ? 8.707 6.934 -10.891 1.00 66.00 92 TYR A O 1
ATOM 760 N N . ASN A 1 93 ? 8.906 6.846 -8.661 1.00 67.12 93 ASN A N 1
ATOM 761 C CA . ASN A 1 93 ? 10.132 7.625 -8.588 1.0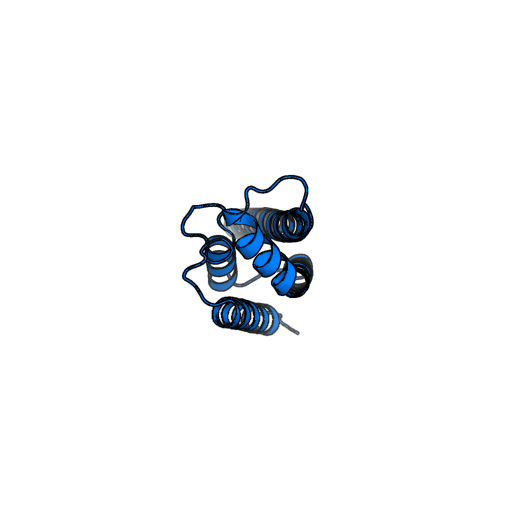0 67.12 93 ASN A CA 1
ATOM 762 C C . ASN A 1 93 ? 11.366 6.714 -8.645 1.00 67.12 93 ASN A C 1
ATOM 764 O O . ASN A 1 93 ? 11.758 6.074 -7.668 1.00 67.12 93 ASN A O 1
ATOM 768 N N . ALA A 1 94 ? 12.032 6.707 -9.802 1.00 67.62 94 ALA A N 1
ATOM 769 C CA . ALA A 1 94 ? 13.246 5.922 -10.021 1.00 67.62 94 ALA A CA 1
ATOM 770 C C . ALA A 1 94 ? 14.409 6.294 -9.079 1.00 67.62 94 ALA A C 1
ATOM 772 O O . ALA A 1 94 ? 15.312 5.479 -8.904 1.00 67.62 94 ALA A O 1
ATOM 773 N N . LYS A 1 95 ? 14.393 7.493 -8.473 1.00 70.56 95 LYS A N 1
ATOM 774 C CA . LYS A 1 95 ? 15.444 7.960 -7.552 1.00 70.56 95 LYS A CA 1
ATOM 775 C C . LYS A 1 95 ? 15.412 7.258 -6.197 1.00 70.56 95 LYS A C 1
ATOM 777 O O . LYS A 1 95 ? 16.428 7.226 -5.514 1.00 70.56 95 LYS A O 1
ATOM 782 N N . ILE A 1 96 ? 14.266 6.712 -5.803 1.00 71.06 96 ILE A N 1
ATOM 783 C CA . ILE A 1 96 ? 14.158 5.939 -4.565 1.00 71.06 96 ILE A CA 1
ATOM 784 C C . ILE A 1 96 ? 14.674 4.528 -4.861 1.00 71.06 96 ILE A C 1
ATOM 786 O O . ILE A 1 96 ? 14.368 4.014 -5.929 1.00 71.06 96 ILE A O 1
ATOM 790 N N . PRO A 1 97 ? 15.460 3.866 -4.007 1.00 73.81 97 PRO A N 1
ATOM 791 C CA . PRO A 1 97 ? 15.816 2.458 -4.201 1.00 73.81 97 PRO A CA 1
ATOM 792 C C . PRO A 1 97 ? 14.625 1.518 -3.951 1.00 73.81 97 PRO A C 1
ATOM 794 O O . PRO A 1 97 ? 13.808 1.768 -3.069 1.00 73.81 97 PRO A O 1
ATOM 797 N N . ALA A 1 98 ? 14.535 0.396 -4.673 1.00 71.19 98 ALA A N 1
ATOM 798 C CA . ALA A 1 98 ? 13.465 -0.590 -4.455 1.00 71.19 98 ALA A CA 1
ATOM 799 C C . ALA A 1 98 ? 13.479 -1.183 -3.030 1.00 71.19 98 ALA A C 1
ATOM 801 O O . ALA A 1 98 ? 12.422 -1.446 -2.469 1.00 71.19 98 ALA A O 1
ATOM 802 N N . ALA A 1 99 ? 14.662 -1.317 -2.421 1.00 74.88 99 ALA A N 1
ATOM 803 C CA . ALA A 1 99 ? 14.810 -1.770 -1.038 1.00 74.88 99 ALA A CA 1
ATOM 804 C C . ALA A 1 99 ? 14.201 -0.793 -0.015 1.00 74.88 99 ALA A C 1
ATOM 806 O O . ALA A 1 99 ? 13.648 -1.224 0.990 1.00 74.88 99 ALA A O 1
ATOM 807 N N . GLU A 1 100 ? 14.275 0.516 -0.268 1.00 78.44 100 GLU A N 1
ATOM 808 C CA . GLU A 1 100 ? 13.659 1.520 0.611 1.00 78.44 100 GLU A CA 1
ATOM 809 C C . GLU A 1 100 ? 12.132 1.508 0.473 1.00 78.44 100 GLU A C 1
ATOM 811 O O . GLU A 1 100 ? 11.422 1.633 1.467 1.00 78.44 100 GLU A O 1
ATOM 816 N N . LEU A 1 101 ? 11.624 1.268 -0.742 1.00 77.50 101 LEU A N 1
ATOM 817 C CA . LEU A 1 101 ? 10.193 1.061 -0.974 1.00 77.50 101 LEU A CA 1
ATOM 818 C C . LEU A 1 101 ? 9.680 -0.189 -0.241 1.00 77.50 101 LEU A C 1
ATOM 820 O O . LEU A 1 101 ? 8.627 -0.137 0.389 1.00 77.50 101 LEU A O 1
ATOM 824 N N . ASP A 1 102 ? 10.433 -1.289 -0.286 1.00 78.50 102 ASP A N 1
ATOM 825 C CA . ASP A 1 102 ? 10.084 -2.522 0.424 1.00 78.50 102 ASP A CA 1
ATOM 826 C C . ASP A 1 102 ? 10.054 -2.313 1.946 1.00 78.50 102 ASP A C 1
ATOM 828 O O . ASP A 1 102 ? 9.062 -2.642 2.593 1.00 78.50 102 ASP A O 1
ATOM 832 N N . LYS A 1 103 ? 11.072 -1.651 2.515 1.00 81.94 103 LYS A N 1
ATOM 833 C CA . LYS A 1 103 ? 11.096 -1.293 3.944 1.00 81.94 103 LYS A CA 1
ATOM 834 C C . LYS A 1 103 ? 9.904 -0.429 4.356 1.00 81.94 103 LYS A C 1
ATOM 836 O O . LYS A 1 103 ? 9.316 -0.680 5.407 1.00 81.94 103 LYS A O 1
ATOM 841 N N . ALA A 1 104 ? 9.540 0.568 3.547 1.00 81.75 104 ALA A N 1
ATOM 842 C CA . ALA A 1 104 ? 8.381 1.417 3.820 1.00 81.75 104 ALA A CA 1
ATOM 843 C C . ALA A 1 104 ? 7.082 0.593 3.841 1.00 81.75 104 ALA A C 1
ATOM 845 O O . ALA A 1 104 ? 6.296 0.692 4.782 1.00 81.75 104 ALA A O 1
ATOM 846 N N . LEU A 1 105 ? 6.891 -0.297 2.861 1.00 80.94 105 LEU A N 1
ATOM 847 C CA . LEU A 1 105 ? 5.730 -1.189 2.809 1.00 80.94 105 LEU A CA 1
ATOM 848 C C . LEU A 1 105 ? 5.695 -2.174 3.987 1.00 80.94 105 LEU A C 1
ATOM 850 O O . LEU A 1 105 ? 4.629 -2.393 4.564 1.00 80.94 105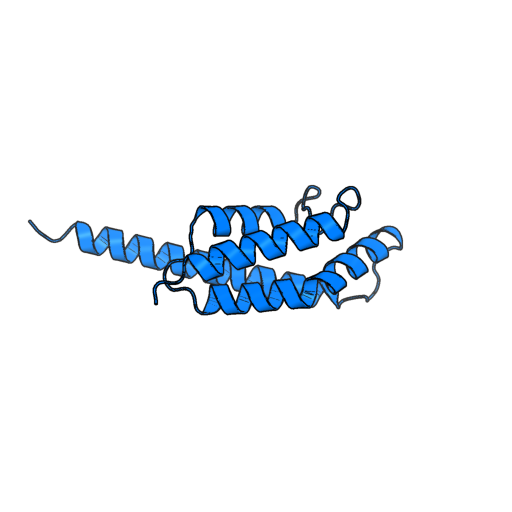 LEU A O 1
ATOM 854 N N . GLN A 1 106 ? 6.842 -2.736 4.380 1.00 82.12 106 GLN A N 1
ATOM 855 C CA . GLN A 1 106 ? 6.943 -3.613 5.550 1.00 82.12 106 GLN A CA 1
ATOM 856 C C . GLN A 1 106 ? 6.599 -2.879 6.848 1.00 82.12 106 GLN A C 1
ATOM 858 O O . GLN A 1 106 ? 5.869 -3.420 7.680 1.00 82.12 106 GLN A O 1
ATOM 863 N N . ARG A 1 107 ? 7.069 -1.638 7.011 1.00 81.50 107 ARG A N 1
ATOM 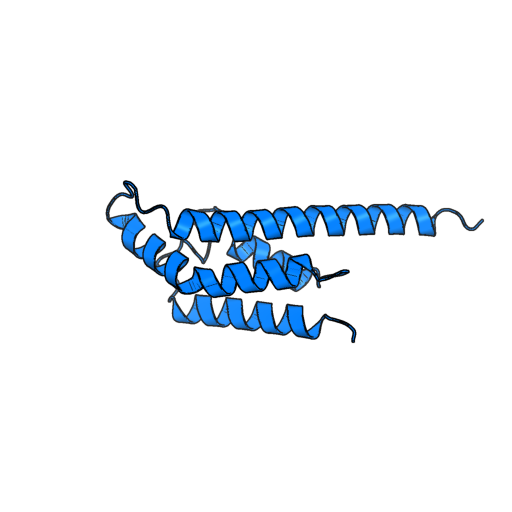864 C CA . ARG A 1 107 ? 6.736 -0.807 8.171 1.00 81.50 107 ARG A CA 1
ATOM 865 C C . ARG A 1 107 ? 5.235 -0.527 8.239 1.00 81.50 107 ARG A C 1
ATOM 867 O O . ARG A 1 107 ? 4.624 -0.797 9.269 1.00 81.50 107 ARG A O 1
ATOM 874 N N . ILE A 1 108 ? 4.629 -0.075 7.138 1.00 80.44 108 ILE A N 1
ATOM 875 C CA . ILE A 1 108 ? 3.182 0.190 7.070 1.00 80.44 108 ILE A CA 1
ATOM 876 C C . ILE A 1 108 ? 2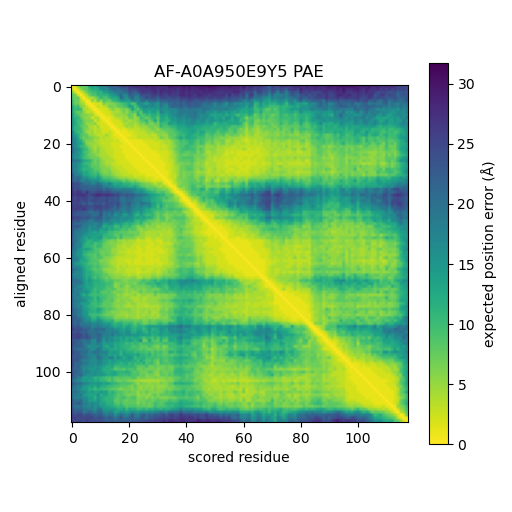.385 -1.085 7.375 1.00 80.44 108 ILE A C 1
ATOM 878 O O . ILE A 1 108 ? 1.407 -1.051 8.120 1.00 80.44 108 ILE A O 1
ATOM 882 N N . ARG A 1 109 ? 2.817 -2.240 6.852 1.00 80.38 109 ARG A N 1
ATOM 883 C CA . ARG A 1 109 ? 2.204 -3.538 7.166 1.00 80.38 109 ARG A CA 1
ATOM 884 C C . ARG A 1 109 ? 2.273 -3.851 8.660 1.00 80.38 109 ARG A C 1
ATOM 886 O O . ARG A 1 109 ? 1.271 -4.294 9.225 1.00 80.38 109 ARG A O 1
ATOM 893 N N . ALA A 1 110 ? 3.429 -3.649 9.288 1.00 80.31 110 ALA A N 1
ATOM 894 C CA . ALA A 1 110 ? 3.617 -3.896 10.714 1.00 80.31 110 ALA A CA 1
ATOM 895 C C . ALA A 1 110 ? 2.721 -2.985 11.566 1.00 80.31 110 ALA A C 1
ATOM 897 O O . ALA A 1 110 ? 2.070 -3.471 12.491 1.00 80.31 110 ALA A O 1
ATOM 898 N N . GLU A 1 111 ? 2.616 -1.701 11.218 1.00 79.75 111 GLU A N 1
ATOM 899 C CA . GLU A 1 111 ? 1.744 -0.737 11.899 1.00 79.75 111 GLU A CA 1
ATOM 900 C C . GLU A 1 111 ? 0.258 -1.106 11.746 1.00 79.75 111 GLU A C 1
ATOM 902 O O . GLU A 1 111 ? -0.455 -1.219 12.743 1.00 79.75 111 GLU A O 1
ATOM 907 N N . LEU A 1 112 ? -0.200 -1.411 10.525 1.00 73.25 112 LEU A N 1
ATOM 908 C CA . LEU A 1 112 ? -1.587 -1.818 10.265 1.00 73.25 112 LEU A CA 1
ATOM 909 C C . LEU A 1 112 ? -1.961 -3.137 10.954 1.00 73.25 112 LEU A C 1
ATOM 911 O O . LEU A 1 112 ? -3.094 -3.299 11.401 1.00 73.25 112 LEU A O 1
ATOM 915 N N . THR A 1 113 ? -1.018 -4.077 11.054 1.00 74.12 113 THR A N 1
ATOM 916 C CA . THR A 1 113 ? -1.241 -5.358 11.742 1.00 74.12 113 THR A CA 1
ATOM 917 C C . THR A 1 113 ? -1.235 -5.182 13.261 1.00 74.12 113 THR A C 1
ATOM 919 O O . THR A 1 113 ? -2.020 -5.829 13.946 1.00 74.12 113 THR A O 1
ATOM 922 N N . SER A 1 114 ? -0.398 -4.285 13.789 1.00 70.19 114 SER A N 1
ATOM 923 C CA . SER A 1 114 ? -0.323 -3.992 15.229 1.00 70.19 114 SER A CA 1
ATOM 924 C C . SER A 1 114 ? -1.508 -3.158 15.726 1.00 70.19 114 SER A C 1
ATOM 926 O O . SER A 1 114 ? -1.850 -3.217 16.901 1.00 70.19 114 SER A O 1
ATOM 928 N N . SER A 1 115 ? -2.157 -2.402 14.833 1.00 59.94 115 SER A N 1
ATOM 929 C CA . SER A 1 115 ? -3.370 -1.625 15.126 1.00 59.94 115 SER A CA 1
ATOM 930 C C . SER A 1 1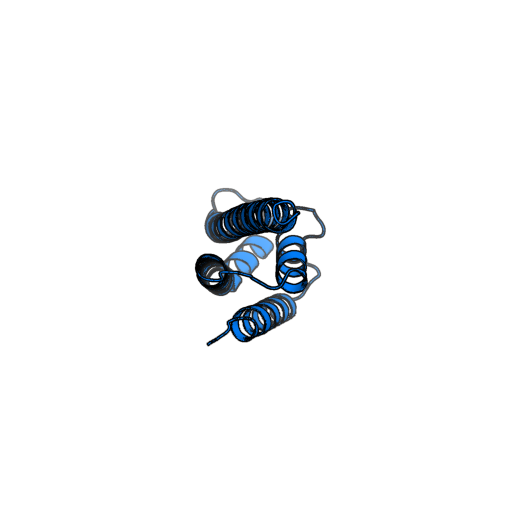15 ? -4.649 -2.482 15.163 1.00 59.94 115 SER A C 1
ATOM 932 O O . SER A 1 115 ? -5.727 -1.986 15.480 1.00 59.94 115 SER A O 1
ATOM 934 N N . ARG A 1 116 ? -4.557 -3.785 14.863 1.00 46.94 116 ARG A N 1
ATOM 935 C CA . ARG A 1 116 ? -5.661 -4.739 15.020 1.00 46.94 116 ARG A CA 1
ATOM 936 C C . ARG A 1 116 ? -5.873 -5.029 16.516 1.00 46.94 116 ARG A C 1
ATOM 938 O O . ARG A 1 116 ? -4.994 -5.648 17.116 1.00 46.94 116 ARG A O 1
ATOM 945 N N . PRO A 1 117 ? -7.007 -4.652 17.139 1.00 41.12 117 PRO A N 1
ATOM 946 C CA . PRO A 1 117 ? -7.357 -5.228 18.429 1.00 41.12 117 PRO A CA 1
ATOM 947 C C . PRO A 1 117 ? -7.651 -6.723 18.231 1.00 41.12 117 PRO A C 1
ATOM 949 O O . PRO A 1 117 ? -8.181 -7.122 17.188 1.00 41.12 117 PRO A O 1
ATOM 952 N N . ALA A 1 118 ? -7.224 -7.522 19.210 1.00 35.66 118 ALA A N 1
ATOM 953 C CA . ALA A 1 118 ? -7.456 -8.963 19.298 1.00 35.66 118 ALA A CA 1
ATOM 954 C C . ALA A 1 118 ? -8.927 -9.344 19.074 1.00 35.66 118 ALA A C 1
ATOM 956 O O . ALA A 1 118 ? -9.810 -8.598 19.557 1.00 35.66 118 ALA A O 1
#

Mean predicted aligned error: 9.96 Å